Protein AF-A0A2V9QHD1-F1 (afdb_monomer_lite)

Secondary structure (DSSP, 8-state):
--EEEEEETTEEEEEEPPPSS-GGG-PPPPP---HHHHHHHHHHHHHHHS-SSHHHHHHHHHHHHHHHHHHHHSPTT----------S--

pLDDT: mean 72.39, std 12.3, range [36.31, 88.81]

Structure (mmCIF, N/CA/C/O backbone):
data_AF-A0A2V9QHD1-F1
#
_entry.id   AF-A0A2V9QHD1-F1
#
loop_
_atom_site.group_PDB
_atom_site.id
_atom_site.type_symbol
_atom_site.label_atom_id
_atom_site.label_alt_id
_atom_site.label_comp_id
_atom_site.label_asym_id
_atom_site.label_entity_id
_atom_site.label_seq_id
_atom_site.pdbx_PDB_ins_code
_atom_site.Cartn_x
_atom_site.Cartn_y
_atom_site.Cartn_z
_atom_site.occupancy
_atom_site.B_iso_or_equiv
_atom_site.auth_seq_id
_atom_site.auth_comp_id
_atom_site.auth_asym_id
_atom_site.auth_atom_id
_atom_site.pdbx_PDB_model_num
ATOM 1 N N . MET A 1 1 ? 11.001 11.465 -27.777 1.00 60.16 1 MET A N 1
ATOM 2 C CA . MET A 1 1 ? 12.330 10.832 -27.622 1.00 60.16 1 MET A CA 1
ATOM 3 C C . MET A 1 1 ? 13.377 11.934 -27.616 1.00 60.16 1 MET A C 1
ATOM 5 O O . MET A 1 1 ? 13.284 12.815 -28.462 1.00 60.16 1 MET A O 1
ATOM 9 N N . TYR A 1 2 ? 14.299 11.943 -26.652 1.00 70.44 2 TYR A N 1
ATOM 10 C CA . TYR A 1 2 ? 15.357 12.957 -26.575 1.00 70.44 2 TYR A CA 1
ATOM 11 C C . TYR A 1 2 ? 16.355 12.769 -27.731 1.00 70.44 2 TYR A C 1
ATOM 13 O O . TYR A 1 2 ? 16.664 11.638 -28.105 1.00 70.44 2 TYR A O 1
ATOM 21 N N . GLN A 1 3 ? 16.830 13.865 -28.323 1.00 80.69 3 GLN A N 1
ATOM 22 C CA . GLN A 1 3 ? 17.752 13.847 -29.462 1.00 80.69 3 GLN A CA 1
ATOM 23 C C . GLN A 1 3 ? 18.916 14.797 -29.202 1.00 80.69 3 GLN A C 1
ATOM 25 O O . GLN A 1 3 ? 18.728 15.886 -28.658 1.00 80.69 3 GLN A O 1
ATOM 30 N N . LEU A 1 4 ? 20.112 14.380 -29.602 1.00 78.50 4 LEU A N 1
ATOM 31 C CA . LEU A 1 4 ? 21.333 15.167 -29.513 1.00 78.50 4 LEU A CA 1
ATOM 32 C C . LEU A 1 4 ? 21.632 15.706 -30.910 1.00 78.50 4 LEU A C 1
ATOM 34 O O . LEU A 1 4 ? 21.883 14.935 -31.834 1.00 78.50 4 LEU A O 1
ATOM 38 N N . CYS A 1 5 ? 21.544 17.022 -31.082 1.00 86.31 5 CYS A N 1
ATOM 39 C CA . CYS A 1 5 ? 21.766 17.661 -32.372 1.00 86.31 5 CYS A CA 1
ATOM 40 C C . CYS A 1 5 ? 23.085 18.428 -32.373 1.00 86.31 5 CYS A C 1
ATOM 42 O O . CYS A 1 5 ? 23.300 19.284 -31.519 1.00 86.31 5 CYS A O 1
ATOM 44 N N . ILE A 1 6 ? 23.929 18.160 -33.364 1.00 88.75 6 ILE A N 1
ATOM 45 C CA . ILE A 1 6 ? 25.204 18.841 -33.589 1.00 88.75 6 ILE A CA 1
ATOM 46 C C . ILE A 1 6 ? 25.266 19.368 -35.020 1.00 88.75 6 ILE A C 1
ATOM 48 O O . ILE A 1 6 ? 24.717 18.771 -35.947 1.00 88.75 6 ILE A O 1
ATOM 52 N N . THR A 1 7 ? 25.923 20.505 -35.212 1.00 88.81 7 THR A N 1
ATOM 53 C CA . THR A 1 7 ? 26.088 21.106 -36.538 1.00 88.81 7 THR A CA 1
ATOM 54 C C . THR A 1 7 ? 27.457 20.723 -37.085 1.00 88.81 7 THR A C 1
ATOM 56 O O . THR A 1 7 ? 28.472 21.094 -36.504 1.00 88.81 7 THR A O 1
ATOM 59 N N . ILE A 1 8 ? 27.491 19.994 -38.203 1.00 83.62 8 ILE A N 1
ATOM 60 C CA . ILE A 1 8 ? 28.726 19.590 -38.890 1.00 83.62 8 ILE A CA 1
ATOM 61 C C . ILE A 1 8 ? 28.664 20.174 -40.303 1.00 83.62 8 ILE A C 1
ATOM 63 O O . ILE A 1 8 ? 27.711 19.928 -41.039 1.00 83.62 8 ILE A O 1
ATOM 67 N N . GLY A 1 9 ? 29.641 21.007 -40.673 1.00 84.81 9 GLY A N 1
ATOM 68 C CA . GLY A 1 9 ? 29.688 21.622 -42.008 1.00 84.81 9 GLY A CA 1
ATOM 69 C C . GLY A 1 9 ? 28.465 22.487 -42.351 1.00 84.81 9 GLY A C 1
ATOM 70 O O . GLY A 1 9 ? 28.004 22.479 -43.487 1.00 84.81 9 GLY A O 1
ATOM 71 N N . GLY A 1 10 ? 27.888 23.184 -41.364 1.00 88.69 10 GLY A N 1
ATOM 72 C CA . GLY A 1 10 ? 26.718 24.054 -41.556 1.00 88.69 10 GLY A CA 1
ATOM 73 C C . GLY A 1 10 ? 25.372 23.327 -41.673 1.00 88.69 10 GLY A C 1
ATOM 74 O O . GLY A 1 10 ? 24.336 23.986 -41.735 1.00 88.69 10 GLY A O 1
ATOM 75 N N . LYS A 1 11 ? 25.352 21.987 -41.651 1.00 84.38 11 LYS A N 1
ATOM 76 C CA . LYS A 1 11 ? 24.121 21.186 -41.609 1.00 84.38 11 LYS A CA 1
ATOM 77 C C . LYS A 1 11 ? 23.900 20.611 -40.212 1.00 84.38 11 LYS A C 1
ATOM 79 O O . LYS A 1 11 ? 24.833 20.161 -39.549 1.00 84.38 11 LYS A O 1
ATOM 84 N N . LYS A 1 12 ? 22.648 20.651 -39.749 1.00 87.06 12 LYS A N 1
ATOM 85 C CA . LYS A 1 12 ? 22.243 20.129 -38.439 1.00 87.06 12 LYS A CA 1
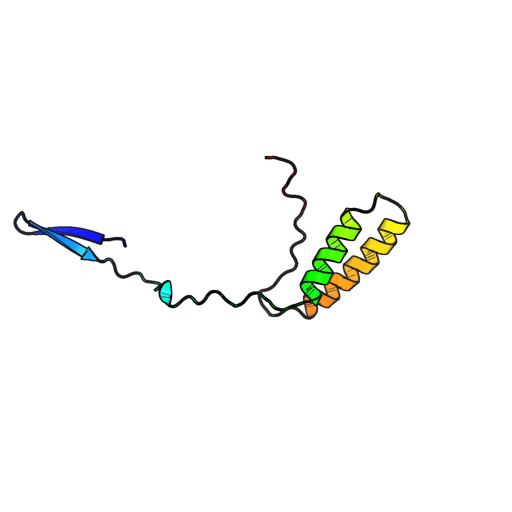ATOM 86 C C . LYS A 1 12 ? 22.011 18.622 -38.541 1.00 87.06 12 LYS A C 1
ATOM 88 O O . LYS A 1 12 ? 21.123 18.184 -39.268 1.00 87.06 12 LYS A O 1
ATOM 93 N N . HIS A 1 13 ? 22.784 17.851 -37.789 1.00 86.88 13 HIS A N 1
ATOM 94 C CA . HIS A 1 13 ? 22.645 16.406 -37.660 1.00 86.88 13 HIS A CA 1
ATOM 95 C C . HIS A 1 13 ? 22.098 16.082 -36.276 1.00 86.88 13 HIS A C 1
ATOM 97 O O . HIS A 1 13 ? 22.666 16.509 -35.275 1.00 86.88 13 HIS A O 1
ATOM 103 N N . CYS A 1 14 ? 20.991 15.348 -36.213 1.00 86.31 14 CYS A N 1
ATOM 104 C CA . CYS A 1 14 ? 20.374 14.932 -34.958 1.00 86.31 14 CYS A CA 1
ATOM 105 C C . CYS A 1 14 ? 20.482 13.418 -34.807 1.00 86.31 14 CYS A C 1
ATOM 107 O O . CYS A 1 14 ? 20.128 12.673 -35.719 1.00 86.31 14 CYS A O 1
ATOM 109 N N . PHE A 1 15 ? 20.948 12.981 -33.643 1.00 85.00 15 PHE A N 1
ATOM 110 C CA . PHE A 1 15 ? 21.080 11.580 -33.273 1.00 85.00 15 PHE A CA 1
ATOM 111 C C . PHE A 1 15 ? 20.084 11.264 -32.155 1.00 85.00 15 PHE A C 1
ATOM 113 O O . PHE A 1 15 ? 19.959 12.051 -31.210 1.00 85.00 15 PHE A O 1
ATOM 120 N N . PRO A 1 16 ? 19.352 10.142 -32.230 1.00 80.62 16 PRO A N 1
ATOM 121 C CA . PRO A 1 16 ? 18.530 9.703 -31.115 1.00 80.62 16 PRO A CA 1
ATOM 122 C C . PRO A 1 16 ? 19.440 9.338 -29.939 1.00 80.62 16 PRO A C 1
ATOM 124 O O . PRO A 1 16 ? 20.386 8.567 -30.095 1.00 80.62 16 PRO A O 1
ATOM 127 N N . LEU A 1 17 ? 19.166 9.901 -28.762 1.00 75.81 17 LEU A N 1
ATOM 128 C CA . LEU A 1 17 ? 19.852 9.483 -27.544 1.00 75.81 17 LEU A CA 1
ATOM 129 C C . LEU A 1 17 ? 19.364 8.076 -27.174 1.00 75.81 17 LEU A C 1
ATOM 131 O O . LEU A 1 17 ? 18.152 7.901 -27.005 1.00 75.81 17 LEU A O 1
ATOM 135 N N . PRO A 1 18 ? 20.261 7.082 -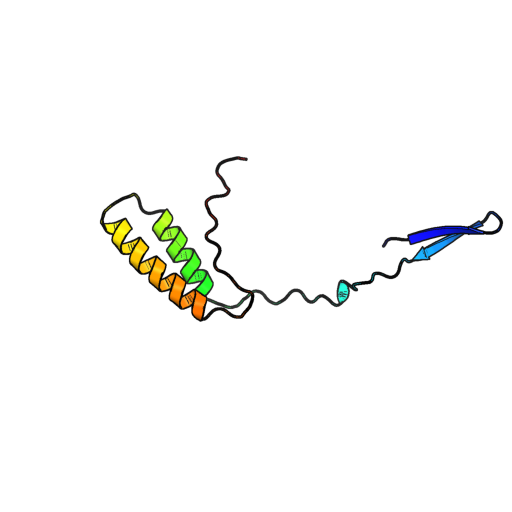27.034 1.00 66.94 18 PRO A N 1
ATOM 136 C CA . PRO A 1 18 ? 19.862 5.764 -26.567 1.00 66.94 18 PRO A CA 1
ATOM 137 C C . PRO A 1 18 ? 19.320 5.891 -25.140 1.00 66.94 18 PRO A C 1
ATOM 139 O O . PRO A 1 18 ? 19.988 6.418 -24.249 1.00 66.94 18 PRO A O 1
ATOM 142 N N . SER A 1 19 ? 18.085 5.443 -24.913 1.00 67.69 19 SER A N 1
ATOM 143 C CA . SER A 1 19 ? 17.542 5.354 -23.561 1.00 67.69 19 SER A CA 1
ATOM 144 C C . SER A 1 19 ? 18.200 4.180 -22.846 1.00 67.69 19 SER A C 1
ATOM 146 O O . SER A 1 19 ? 18.069 3.046 -23.292 1.00 67.69 19 SER A O 1
ATOM 148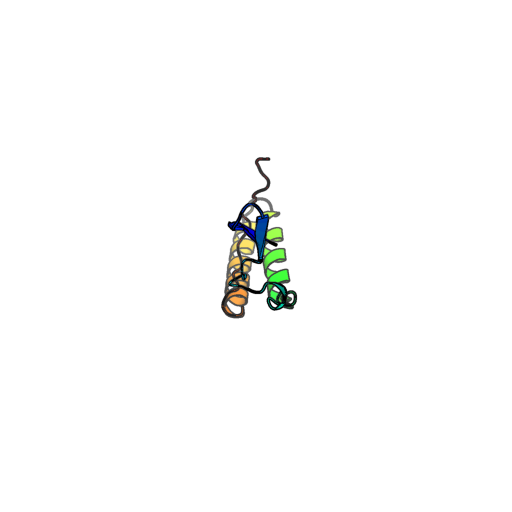 N N . LEU A 1 20 ? 18.868 4.442 -21.720 1.00 66.62 20 LEU A N 1
ATOM 149 C CA . LEU A 1 20 ? 19.494 3.401 -20.889 1.00 66.62 20 LEU A CA 1
ATOM 150 C C . LEU A 1 20 ? 18.490 2.372 -20.349 1.00 66.62 20 LEU A C 1
ATOM 152 O O . LEU A 1 20 ? 18.867 1.263 -19.993 1.00 66.62 20 LEU A O 1
ATOM 156 N N . VAL A 1 21 ? 17.215 2.751 -20.273 1.00 61.72 21 VAL A N 1
ATOM 157 C CA . VAL A 1 21 ? 16.130 1.887 -19.822 1.00 61.72 21 VAL A CA 1
ATOM 158 C C . VAL A 1 21 ? 15.038 1.927 -20.867 1.00 61.72 21 VAL A C 1
ATOM 160 O O . VAL A 1 21 ? 14.430 2.973 -21.115 1.00 61.72 21 VAL A O 1
ATOM 163 N N . ASP A 1 22 ? 14.796 0.778 -21.473 1.00 67.00 22 ASP A N 1
ATOM 164 C CA . ASP A 1 22 ? 13.817 0.656 -22.526 1.00 67.00 22 ASP A CA 1
ATOM 165 C C . ASP A 1 22 ? 12.431 0.370 -21.930 1.00 67.00 22 ASP A C 1
ATOM 167 O O . ASP A 1 22 ? 12.090 -0.751 -21.552 1.00 67.00 22 ASP A O 1
ATOM 171 N N . ARG A 1 23 ? 11.637 1.436 -21.765 1.00 62.66 23 ARG A N 1
ATOM 172 C CA . ARG A 1 23 ? 10.362 1.406 -21.024 1.00 62.66 23 ARG A CA 1
ATOM 173 C C . ARG A 1 23 ? 9.310 0.472 -21.628 1.00 62.66 23 ARG A C 1
ATOM 175 O O . ARG A 1 23 ? 8.401 0.074 -20.910 1.00 62.66 23 ARG A O 1
ATOM 182 N N . GLN A 1 24 ? 9.427 0.117 -22.906 1.00 67.44 24 GLN A N 1
ATOM 183 C CA . GLN A 1 24 ? 8.548 -0.859 -23.575 1.00 67.44 24 GLN A CA 1
ATOM 184 C C . GLN A 1 24 ? 8.710 -2.287 -23.030 1.00 67.44 24 GLN A C 1
ATOM 186 O O . GLN A 1 24 ? 7.773 -3.072 -23.129 1.00 67.44 24 GLN A O 1
ATOM 191 N N . TYR A 1 25 ? 9.844 -2.602 -22.396 1.00 65.38 25 TYR A N 1
ATOM 192 C CA . TYR A 1 25 ? 10.081 -3.892 -21.738 1.00 65.38 25 TYR A CA 1
ATOM 193 C C . TYR A 1 25 ? 9.780 -3.869 -20.234 1.00 65.38 25 TYR A C 1
ATOM 195 O O . TYR A 1 25 ? 9.893 -4.890 -19.557 1.00 65.38 25 TYR A O 1
ATOM 203 N N . ILE A 1 26 ? 9.375 -2.717 -19.689 1.00 64.25 26 ILE A N 1
ATOM 204 C CA . ILE A 1 26 ? 8.888 -2.633 -18.313 1.00 64.25 26 ILE A CA 1
ATOM 205 C C . ILE A 1 26 ? 7.424 -3.064 -18.328 1.00 64.25 26 ILE A C 1
ATOM 207 O O . ILE A 1 26 ? 6.509 -2.251 -18.476 1.00 64.25 26 ILE A O 1
ATOM 211 N N . HIS A 1 27 ? 7.197 -4.364 -18.181 1.00 66.75 27 HIS A N 1
ATOM 212 C CA . HIS A 1 27 ? 5.861 -4.871 -17.917 1.00 66.75 27 HIS A CA 1
ATOM 213 C C . HIS A 1 27 ? 5.397 -4.329 -16.566 1.00 66.75 27 HIS A C 1
ATOM 215 O O . HIS A 1 27 ? 6.026 -4.578 -15.536 1.00 66.75 27 HIS A O 1
ATOM 221 N N . LYS A 1 28 ? 4.293 -3.571 -16.565 1.00 62.56 28 LYS A N 1
ATOM 222 C CA . LYS A 1 28 ? 3.596 -3.275 -15.314 1.00 62.56 28 LYS A CA 1
ATOM 223 C C . LYS A 1 28 ? 3.215 -4.619 -14.689 1.00 62.56 28 LYS A C 1
ATOM 225 O O . LYS A 1 28 ? 2.598 -5.425 -15.392 1.00 62.56 28 LYS A O 1
ATOM 230 N N . PRO A 1 29 ? 3.588 -4.882 -13.426 1.00 61.62 29 PRO A N 1
ATOM 231 C CA . PRO A 1 29 ? 3.156 -6.101 -12.771 1.00 61.62 29 PRO A CA 1
ATOM 232 C C . PRO A 1 29 ? 1.620 -6.147 -12.775 1.00 61.62 29 PRO A C 1
ATOM 234 O O . PRO A 1 29 ? 0.978 -5.091 -12.690 1.00 61.62 29 PRO A O 1
ATOM 237 N N . PRO A 1 30 ? 1.020 -7.340 -12.926 1.00 70.25 30 PRO A N 1
ATOM 238 C CA . PRO A 1 30 ? -0.421 -7.488 -12.804 1.00 70.25 30 PRO A CA 1
ATOM 239 C C . PRO A 1 30 ? -0.880 -6.960 -11.437 1.00 70.25 30 PRO A C 1
ATOM 241 O O . PRO A 1 30 ? -0.100 -7.004 -10.478 1.00 70.25 30 PRO A O 1
ATOM 244 N N . PRO A 1 31 ? -2.121 -6.449 -11.332 1.00 64.88 31 PRO A N 1
ATOM 245 C CA . PRO A 1 31 ? -2.649 -6.002 -10.053 1.00 64.88 31 PRO A CA 1
ATOM 246 C C . PRO A 1 31 ? -2.516 -7.139 -9.028 1.00 64.88 31 PRO A C 1
ATOM 248 O O . PRO A 1 31 ? -2.809 -8.293 -9.364 1.00 64.88 31 PRO A O 1
ATOM 251 N N . PRO A 1 32 ? -2.023 -6.849 -7.812 1.00 61.44 32 PRO A N 1
ATOM 252 C CA . PRO A 1 32 ? -1.821 -7.870 -6.797 1.00 61.44 32 PRO A CA 1
ATOM 253 C C . PRO A 1 32 ? -3.172 -8.500 -6.449 1.00 61.44 32 PRO A C 1
ATOM 255 O O . PRO A 1 32 ? -4.036 -7.858 -5.867 1.00 61.44 32 PRO A O 1
ATOM 258 N N . ASN A 1 33 ? -3.365 -9.766 -6.819 1.00 66.00 33 ASN A N 1
ATOM 259 C CA . ASN A 1 33 ? -4.563 -10.525 -6.472 1.00 66.00 33 ASN A CA 1
ATOM 260 C C . ASN A 1 33 ? -4.400 -11.093 -5.055 1.00 66.00 33 ASN A C 1
ATOM 262 O O . ASN A 1 33 ? -4.150 -12.286 -4.878 1.00 66.00 33 ASN A O 1
ATOM 266 N N . PHE A 1 34 ? -4.443 -10.216 -4.049 1.00 71.25 34 PHE A N 1
ATOM 267 C CA . PHE A 1 34 ? -4.271 -10.589 -2.645 1.00 71.25 34 PHE A CA 1
ATOM 268 C C . PHE A 1 34 ? -5.503 -10.163 -1.830 1.00 71.25 34 PHE A C 1
ATOM 270 O O . PHE A 1 34 ? -5.473 -9.134 -1.160 1.00 71.25 34 PHE A O 1
ATOM 277 N N . PRO A 1 35 ? -6.592 -10.959 -1.837 1.00 75.69 35 PRO A N 1
ATOM 278 C CA . PRO A 1 35 ? -7.863 -10.597 -1.195 1.00 75.69 35 PRO A CA 1
ATOM 279 C C . PRO A 1 35 ? -7.737 -10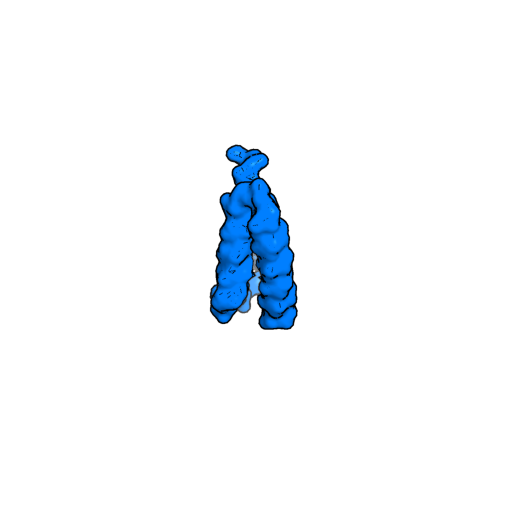.281 0.301 1.00 75.69 35 PRO A C 1
ATOM 281 O O . PRO A 1 35 ? -8.523 -9.526 0.862 1.00 75.69 35 PRO A O 1
ATOM 284 N N . GLN A 1 36 ? -6.734 -10.864 0.963 1.00 73.56 36 GLN A N 1
ATOM 285 C CA . GLN A 1 36 ? -6.456 -10.616 2.376 1.00 73.56 36 GLN A CA 1
ATOM 286 C C . GLN A 1 36 ? -5.929 -9.197 2.632 1.00 73.56 36 GLN A C 1
ATOM 288 O O . GLN A 1 36 ? -6.162 -8.658 3.710 1.00 73.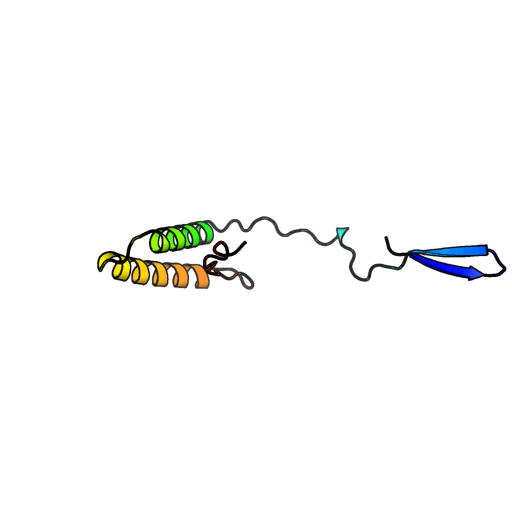56 36 GLN A O 1
ATOM 293 N N . LEU A 1 37 ? -5.250 -8.587 1.653 1.00 72.06 37 LEU A N 1
ATOM 294 C CA . LEU A 1 37 ? -4.771 -7.207 1.722 1.00 72.06 37 LEU A CA 1
ATOM 295 C C . LEU A 1 37 ? -5.954 -6.243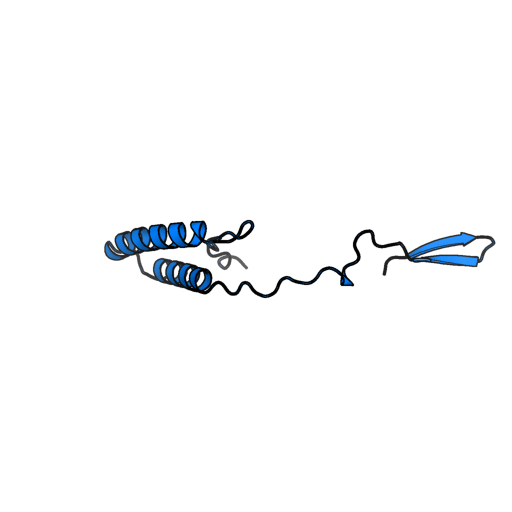 1.619 1.00 72.06 37 LEU A C 1
ATOM 297 O O . LEU A 1 37 ? -6.095 -5.380 2.479 1.00 72.06 37 LEU A O 1
ATOM 301 N N . ASP A 1 38 ? -6.840 -6.448 0.642 1.00 74.12 38 ASP A N 1
ATOM 302 C CA . ASP A 1 38 ? -8.060 -5.643 0.484 1.00 74.12 38 ASP A CA 1
ATOM 303 C C . ASP A 1 38 ? -8.956 -5.725 1.727 1.00 74.12 38 ASP A C 1
ATOM 305 O O . ASP A 1 38 ? -9.504 -4.720 2.190 1.00 74.12 38 ASP A O 1
ATOM 309 N N . LEU A 1 39 ? -9.057 -6.917 2.326 1.00 79.19 39 LEU A N 1
ATOM 310 C CA . LEU A 1 39 ? -9.786 -7.109 3.577 1.00 79.19 39 LEU A CA 1
ATOM 311 C C . LEU A 1 39 ? -9.109 -6.382 4.750 1.00 79.19 39 LEU A C 1
ATOM 313 O O . LEU A 1 39 ? -9.795 -5.766 5.560 1.00 79.19 39 LEU A O 1
ATOM 317 N N . ALA A 1 40 ? -7.776 -6.421 4.842 1.00 75.38 40 ALA A N 1
ATOM 318 C CA . ALA A 1 40 ? -7.024 -5.725 5.889 1.00 75.38 40 ALA A CA 1
ATOM 319 C C . ALA A 1 40 ? -7.175 -4.205 5.806 1.00 75.38 40 ALA A C 1
ATOM 321 O O . ALA A 1 40 ? -7.365 -3.562 6.838 1.00 75.38 40 ALA A O 1
ATOM 322 N N . ILE A 1 41 ? -7.150 -3.651 4.593 1.00 76.12 41 ILE A N 1
ATOM 323 C CA . ILE A 1 41 ? -7.395 -2.227 4.341 1.00 76.12 41 ILE A CA 1
ATOM 324 C C . ILE A 1 41 ? -8.823 -1.863 4.762 1.00 76.12 41 ILE A C 1
ATOM 326 O O . ILE A 1 41 ? -9.015 -0.952 5.562 1.00 76.12 41 ILE A O 1
ATOM 330 N N . SER A 1 42 ? -9.814 -2.647 4.332 1.00 80.12 42 SER A N 1
ATOM 331 C CA . SER A 1 42 ? -11.224 -2.407 4.671 1.00 80.12 42 SER A CA 1
ATOM 332 C C . SER A 1 42 ? -11.488 -2.454 6.184 1.00 80.12 42 SER A C 1
ATOM 334 O O . SER A 1 42 ? -12.272 -1.666 6.709 1.00 80.12 42 SER A O 1
ATOM 336 N N . VAL A 1 43 ? -10.829 -3.366 6.909 1.00 81.00 43 VAL A N 1
ATOM 337 C CA . VAL A 1 43 ? -10.922 -3.454 8.377 1.00 81.00 43 VAL A CA 1
ATOM 338 C C . VAL A 1 43 ? -10.281 -2.236 9.045 1.00 81.00 43 VAL A C 1
ATOM 340 O O . VAL A 1 43 ? -10.825 -1.727 10.024 1.00 81.00 43 VAL A O 1
ATOM 343 N N . LEU A 1 44 ? -9.151 -1.751 8.525 1.00 77.25 44 LEU A N 1
ATOM 344 C CA . LEU A 1 44 ? -8.494 -0.549 9.039 1.00 77.25 44 LEU A CA 1
ATOM 345 C C . LEU A 1 44 ? -9.383 0.690 8.856 1.00 77.25 44 LEU A C 1
ATOM 347 O O . LEU A 1 44 ? -9.570 1.452 9.805 1.00 77.25 44 LEU A O 1
ATOM 351 N N . ASP A 1 45 ? -9.991 0.845 7.681 1.00 79.56 45 ASP A N 1
ATOM 352 C CA . ASP A 1 45 ? -10.930 1.935 7.394 1.00 79.56 45 ASP A CA 1
ATOM 353 C C . ASP A 1 45 ? -12.168 1.875 8.293 1.00 79.56 45 ASP A C 1
ATOM 355 O O . ASP A 1 45 ? -12.602 2.899 8.825 1.00 79.56 45 ASP A O 1
ATOM 359 N N . LEU A 1 46 ? -12.699 0.672 8.533 1.00 79.81 46 LEU A N 1
ATOM 360 C CA . LEU A 1 46 ? -13.836 0.476 9.428 1.00 79.81 46 LEU A CA 1
ATOM 361 C C . LEU A 1 46 ? -13.501 0.894 10.864 1.00 79.81 46 LEU A C 1
ATOM 363 O O . LEU A 1 46 ? -14.289 1.595 11.490 1.00 79.81 46 LEU A O 1
ATOM 367 N N . VAL A 1 47 ? -12.333 0.505 11.384 1.00 80.81 47 VAL A N 1
ATOM 368 C CA . VAL A 1 47 ? -11.898 0.900 12.734 1.00 80.81 47 VAL A CA 1
ATOM 369 C C . VAL A 1 47 ? -11.703 2.412 12.838 1.00 80.81 47 VAL A C 1
ATOM 371 O O . VAL A 1 47 ? -12.101 2.997 13.842 1.00 80.81 47 VAL A O 1
ATOM 374 N N . ASN A 1 48 ? -11.157 3.053 11.802 1.00 77.50 48 ASN A N 1
ATOM 375 C CA . ASN A 1 48 ? -10.985 4.508 11.763 1.00 77.50 48 ASN A CA 1
ATOM 376 C C . ASN A 1 48 ? -12.321 5.271 11.694 1.00 77.50 48 ASN A C 1
ATOM 378 O O . ASN A 1 48 ? -12.392 6.419 12.132 1.00 77.50 48 ASN A O 1
ATOM 382 N N . ALA A 1 49 ? -13.374 4.654 11.151 1.00 80.50 49 ALA A N 1
ATOM 383 C CA . ALA A 1 49 ? -14.709 5.242 11.067 1.00 80.50 49 ALA A CA 1
ATOM 384 C C . ALA A 1 49 ? -15.526 5.111 12.368 1.00 80.50 49 ALA A C 1
ATOM 386 O O . ALA A 1 49 ? -16.532 5.808 12.530 1.00 80.50 49 ALA A O 1
ATOM 387 N N . VAL A 1 50 ? -15.129 4.230 13.295 1.00 77.50 50 VAL A N 1
ATOM 388 C CA . VAL A 1 50 ? -15.843 4.024 14.564 1.00 77.50 50 VAL A CA 1
ATOM 389 C C . VAL A 1 50 ? -15.470 5.131 15.565 1.00 77.50 50 VAL A C 1
ATOM 391 O O . VAL A 1 50 ? -14.286 5.350 15.820 1.00 77.50 50 VAL A O 1
ATOM 394 N N . PRO A 1 51 ? -16.453 5.821 16.177 1.00 77.25 51 PRO A N 1
ATOM 395 C CA . PRO A 1 51 ? -16.188 6.845 17.185 1.00 77.25 51 PRO A CA 1
ATOM 396 C C . PRO A 1 51 ? -15.513 6.263 18.435 1.00 77.25 51 PRO A C 1
ATOM 398 O O . PRO A 1 51 ? -15.731 5.103 18.801 1.00 77.25 51 PRO A O 1
ATOM 401 N N . GLU A 1 52 ? -14.709 7.088 19.114 1.00 74.19 52 GLU A N 1
ATOM 402 C CA . GLU A 1 52 ? -13.966 6.668 20.304 1.00 74.19 52 GLU A CA 1
ATOM 403 C C . GLU A 1 52 ? -14.907 6.131 21.390 1.00 74.19 52 GLU A C 1
ATOM 405 O O . GLU A 1 52 ? -15.755 6.837 21.934 1.00 74.19 52 GLU A O 1
ATOM 410 N N . SER A 1 53 ? -14.758 4.842 21.682 1.00 79.56 53 SER A N 1
ATOM 411 C CA . SER A 1 53 ? -15.530 4.094 22.670 1.00 79.56 53 SER A CA 1
ATOM 412 C C . SER A 1 53 ? -14.654 2.976 23.234 1.00 79.56 53 SER A C 1
ATOM 414 O O . SER A 1 53 ? -13.618 2.634 22.665 1.00 79.56 53 SER A O 1
ATOM 416 N N . ASP A 1 54 ? -15.038 2.354 24.346 1.00 77.25 54 ASP A N 1
ATOM 417 C CA . ASP A 1 54 ? -14.271 1.201 24.843 1.00 77.25 54 ASP A CA 1
ATOM 418 C C . ASP A 1 54 ? -14.310 0.016 23.860 1.00 77.25 54 ASP A C 1
ATOM 420 O O . ASP A 1 54 ? -13.335 -0.721 23.728 1.00 77.25 54 ASP A O 1
ATOM 424 N N . LEU A 1 55 ? -15.371 -0.070 23.053 1.00 74.19 55 LEU A N 1
ATOM 425 C CA . LEU A 1 55 ? -15.494 -1.020 21.950 1.00 74.19 55 LEU A CA 1
ATOM 426 C C . LEU A 1 55 ? -14.504 -0.722 20.804 1.00 74.19 55 LEU A C 1
ATOM 428 O O . LEU A 1 55 ? -13.982 -1.648 20.186 1.00 74.19 55 LEU A O 1
ATOM 432 N N . SER A 1 56 ? -14.172 0.550 20.545 1.00 73.38 56 SER A N 1
ATOM 433 C CA . SER A 1 56 ? -13.172 0.910 19.526 1.00 73.38 56 SER A CA 1
ATOM 434 C C . SER A 1 56 ? -11.745 0.520 19.936 1.00 73.38 56 SER A C 1
ATOM 436 O O . SER A 1 56 ? -10.920 0.178 19.084 1.00 73.38 56 SER A O 1
ATOM 438 N N . LYS A 1 57 ? -11.447 0.475 21.241 1.00 77.00 57 LYS A N 1
ATOM 439 C CA . LYS A 1 57 ? -10.162 -0.032 21.756 1.00 77.00 57 LYS A CA 1
ATOM 440 C C . LYS A 1 57 ? -10.016 -1.537 21.536 1.00 77.00 57 LYS A C 1
ATOM 442 O O . LYS A 1 57 ? -8.954 -1.986 21.115 1.00 77.00 57 LYS A O 1
ATOM 447 N N . GLU A 1 58 ? -11.071 -2.312 21.764 1.00 79.69 58 GLU A N 1
ATOM 448 C CA . GLU A 1 58 ? -11.045 -3.754 21.487 1.00 79.69 58 GLU A CA 1
ATOM 449 C C . GLU A 1 58 ? -10.951 -4.029 19.982 1.00 79.69 58 GLU A C 1
ATOM 451 O O . GLU A 1 58 ? -10.113 -4.822 19.544 1.00 79.69 58 GLU A O 1
ATOM 456 N N . LEU A 1 59 ? -11.732 -3.309 19.170 1.00 79.00 59 LEU A N 1
ATOM 457 C CA . LEU A 1 59 ? -11.691 -3.430 17.711 1.00 79.00 59 LEU A CA 1
ATOM 458 C C . LEU A 1 59 ? -10.322 -3.059 17.132 1.00 79.00 59 LEU A C 1
ATOM 460 O O . LEU A 1 59 ? -9.813 -3.776 16.271 1.00 79.00 59 LEU A O 1
ATOM 464 N N . SER A 1 60 ? -9.682 -1.997 17.628 1.00 78.94 60 SER A N 1
ATOM 465 C CA . SER A 1 60 ? -8.336 -1.615 17.180 1.00 78.94 60 SER A CA 1
ATOM 466 C C . SER A 1 60 ? -7.277 -2.659 17.543 1.00 78.94 60 SER A C 1
ATOM 468 O O . SER A 1 60 ? -6.404 -2.948 16.721 1.00 78.94 60 SER A O 1
ATOM 470 N N . GLN A 1 61 ? -7.364 -3.298 18.714 1.00 81.44 61 GLN A N 1
ATOM 471 C CA . GLN A 1 61 ? -6.450 -4.382 19.090 1.00 81.44 61 GLN A CA 1
ATOM 472 C C . GLN A 1 61 ? -6.614 -5.617 18.196 1.00 81.44 61 GLN A C 1
ATOM 474 O O . GLN A 1 61 ? -5.615 -6.204 17.762 1.00 81.44 61 GLN A O 1
ATOM 479 N N . VAL A 1 62 ? -7.856 -6.002 17.892 1.00 83.44 62 VAL A N 1
ATOM 480 C CA . VAL A 1 62 ? -8.153 -7.137 17.004 1.00 83.44 62 VAL A CA 1
ATOM 481 C C . VAL A 1 62 ? -7.708 -6.835 15.572 1.00 83.44 62 VAL A C 1
ATOM 483 O O . VAL A 1 62 ? -7.005 -7.649 14.969 1.00 83.44 62 VAL A O 1
ATOM 486 N N . ALA A 1 63 ? -8.025 -5.646 15.056 1.00 80.88 63 ALA A N 1
ATOM 487 C CA . ALA A 1 63 ? -7.600 -5.201 13.731 1.00 80.88 63 ALA A CA 1
ATOM 488 C C . ALA A 1 63 ? -6.074 -5.148 13.606 1.00 80.88 63 ALA A C 1
ATOM 490 O O . ALA A 1 63 ? -5.521 -5.642 12.627 1.00 80.88 63 ALA A O 1
ATOM 491 N N . THR A 1 64 ? -5.373 -4.651 14.630 1.00 80.88 64 THR A N 1
ATOM 492 C CA . THR A 1 64 ? -3.902 -4.621 14.650 1.00 80.88 64 THR A CA 1
ATOM 493 C C . THR A 1 64 ? -3.314 -6.028 14.532 1.00 80.88 64 THR A C 1
ATOM 495 O O . THR A 1 64 ? -2.384 -6.246 13.755 1.00 80.88 64 THR A O 1
ATOM 498 N N . ARG A 1 65 ? -3.868 -7.012 15.255 1.00 83.69 65 ARG A N 1
ATOM 499 C CA . ARG A 1 65 ? -3.414 -8.411 15.154 1.00 83.69 65 ARG A CA 1
ATOM 500 C C . ARG A 1 65 ? -3.703 -9.017 13.785 1.00 83.69 65 ARG A C 1
ATOM 502 O O . ARG A 1 65 ? -2.853 -9.734 13.260 1.00 83.69 65 ARG A O 1
ATOM 509 N N . PHE A 1 66 ? -4.864 -8.721 13.210 1.00 81.81 66 PHE A N 1
ATOM 510 C CA . PHE A 1 66 ? -5.230 -9.185 11.875 1.00 81.81 66 PHE A CA 1
ATOM 511 C C . PHE A 1 66 ? -4.281 -8.626 10.804 1.00 81.81 66 PHE A C 1
ATOM 513 O O . PHE A 1 66 ? -3.695 -9.387 10.037 1.00 81.81 66 PHE A O 1
ATOM 520 N N . ILE A 1 67 ? -4.029 -7.316 10.820 1.00 80.50 67 ILE A N 1
ATOM 521 C CA . ILE A 1 67 ? -3.107 -6.648 9.891 1.00 80.50 67 ILE A CA 1
ATOM 522 C C . ILE A 1 67 ? -1.695 -7.227 10.015 1.00 80.50 67 ILE A C 1
ATOM 524 O O . ILE A 1 67 ? -1.072 -7.541 9.005 1.00 80.50 67 ILE A O 1
ATOM 528 N N . GLN A 1 68 ? -1.208 -7.464 11.238 1.00 81.94 68 GLN A N 1
ATOM 529 C CA . GLN A 1 68 ? 0.095 -8.100 11.461 1.00 81.94 68 GLN A CA 1
ATOM 530 C C . GLN A 1 68 ? 0.182 -9.523 10.889 1.00 81.94 68 GLN A C 1
ATOM 532 O O . GLN A 1 68 ? 1.257 -9.946 10.463 1.00 81.94 68 GLN A O 1
ATOM 537 N N . GLN A 1 69 ? -0.915 -10.286 10.892 1.00 82.38 69 GLN A N 1
ATOM 538 C CA . GLN A 1 69 ? -0.953 -11.618 10.282 1.00 82.38 69 GLN A CA 1
ATOM 539 C C . GLN A 1 69 ? -0.915 -11.533 8.756 1.00 82.38 69 GLN A C 1
ATOM 541 O O . GLN A 1 69 ? -0.125 -12.239 8.130 1.00 82.38 69 GLN A O 1
ATOM 546 N N . VAL A 1 70 ? -1.705 -10.633 8.170 1.00 80.31 70 VAL A N 1
ATOM 547 C CA . VAL A 1 70 ? -1.727 -10.402 6.720 1.00 80.31 70 VAL A CA 1
ATOM 548 C C . VAL A 1 70 ? -0.364 -9.906 6.238 1.00 80.31 70 VAL A C 1
ATOM 550 O O . VAL A 1 70 ? 0.163 -10.418 5.256 1.00 80.31 70 VAL A O 1
ATOM 553 N N . GLN A 1 71 ? 0.276 -9.003 6.981 1.00 77.44 71 GLN A N 1
ATOM 554 C CA . GLN A 1 71 ? 1.588 -8.451 6.642 1.00 77.44 71 GLN A CA 1
ATOM 555 C C . GLN A 1 71 ? 2.716 -9.493 6.660 1.00 77.44 71 GLN A C 1
ATOM 557 O O . GLN A 1 71 ? 3.690 -9.352 5.930 1.00 77.44 71 GLN A O 1
ATOM 562 N N . LYS A 1 72 ? 2.575 -10.576 7.436 1.00 79.69 72 LYS A N 1
ATOM 563 C CA . LYS A 1 72 ? 3.497 -11.726 7.391 1.00 79.69 72 LYS A CA 1
ATOM 564 C C . LYS A 1 72 ? 3.272 -12.632 6.182 1.00 79.69 72 LYS A C 1
ATOM 566 O O . LYS A 1 72 ? 4.195 -13.336 5.785 1.00 79.69 72 LYS A O 1
ATOM 571 N N . ALA A 1 73 ? 2.057 -12.649 5.639 1.00 79.50 73 ALA A N 1
ATOM 572 C CA . ALA A 1 73 ? 1.696 -13.433 4.462 1.00 79.50 73 ALA A CA 1
ATOM 573 C C . ALA A 1 73 ? 1.955 -12.680 3.144 1.00 79.50 73 ALA A C 1
ATOM 575 O O . ALA A 1 73 ? 1.847 -13.271 2.069 1.00 79.50 73 ALA A O 1
ATOM 576 N N . LEU A 1 74 ? 2.289 -11.388 3.222 1.00 74.75 74 LEU A N 1
ATOM 577 C CA . LEU A 1 74 ? 2.559 -10.551 2.064 1.00 74.75 74 LEU A CA 1
ATOM 578 C C . LEU A 1 74 ? 3.882 -10.929 1.369 1.00 74.75 74 LEU A C 1
ATOM 580 O O . LEU A 1 74 ? 4.881 -11.218 2.034 1.00 74.75 74 LEU A O 1
ATOM 584 N N . PRO A 1 75 ? 3.919 -10.909 0.024 1.00 70.88 75 PRO A N 1
ATOM 585 C CA . PRO A 1 75 ? 5.146 -11.123 -0.731 1.00 70.88 75 PRO A CA 1
ATOM 586 C C . PRO A 1 75 ? 6.168 -10.004 -0.480 1.00 70.88 75 PRO A C 1
ATOM 588 O O . PRO A 1 75 ? 5.818 -8.853 -0.200 1.00 70.88 75 PRO A O 1
ATOM 591 N N . GLN A 1 76 ? 7.454 -10.344 -0.614 1.00 70.62 76 GLN A N 1
ATOM 592 C CA . GLN A 1 76 ? 8.558 -9.401 -0.423 1.00 70.62 76 GLN A CA 1
ATOM 593 C C . GLN A 1 76 ? 8.384 -8.162 -1.317 1.00 70.62 76 GLN A C 1
ATOM 595 O O . GLN A 1 76 ? 8.176 -8.286 -2.523 1.00 70.62 76 GLN A O 1
ATOM 600 N N . GLY A 1 77 ? 8.476 -6.973 -0.715 1.00 68.06 77 GLY A N 1
ATOM 601 C CA . GLY A 1 77 ? 8.296 -5.690 -1.404 1.00 68.06 77 GLY A CA 1
ATOM 602 C C . GLY A 1 77 ? 6.873 -5.119 -1.368 1.00 68.06 77 GLY A C 1
ATOM 603 O O . GLY A 1 77 ? 6.630 -4.107 -2.019 1.00 68.06 77 GLY A O 1
ATOM 604 N N . THR A 1 78 ? 5.945 -5.728 -0.621 1.00 66.94 78 THR A N 1
ATOM 605 C CA . THR A 1 78 ? 4.609 -5.161 -0.365 1.00 66.94 78 THR A CA 1
ATOM 606 C C . THR A 1 78 ? 4.430 -4.809 1.111 1.00 66.94 78 THR A C 1
ATOM 608 O O . THR A 1 78 ? 4.780 -5.591 1.992 1.00 66.94 78 THR A O 1
ATOM 611 N N . GLU A 1 79 ? 3.894 -3.618 1.385 1.00 67.75 79 GLU A N 1
ATOM 612 C CA . GLU A 1 79 ? 3.661 -3.112 2.739 1.00 67.75 79 GLU A CA 1
ATOM 613 C C . GLU A 1 79 ? 2.244 -2.547 2.858 1.00 67.75 79 GLU A C 1
ATOM 615 O O . GLU A 1 79 ? 1.736 -1.906 1.938 1.00 67.75 79 GLU A O 1
ATOM 620 N N . ILE A 1 80 ? 1.612 -2.773 4.011 1.00 66.25 80 ILE A N 1
ATOM 621 C CA . ILE A 1 80 ? 0.325 -2.164 4.352 1.00 66.25 80 ILE A CA 1
ATOM 622 C C . ILE A 1 80 ? 0.632 -0.794 4.950 1.00 66.25 80 ILE A C 1
ATOM 624 O O . ILE A 1 80 ? 0.969 -0.684 6.130 1.00 66.25 80 ILE A O 1
ATOM 628 N N . VAL A 1 81 ? 0.564 0.252 4.131 1.00 67.12 81 VAL A N 1
ATOM 629 C CA . VAL A 1 81 ? 0.691 1.628 4.613 1.00 67.12 81 VAL A CA 1
ATOM 630 C C . VAL A 1 81 ? -0.696 2.085 5.039 1.00 67.12 81 VAL A C 1
ATOM 632 O O . VAL A 1 81 ? -1.587 2.212 4.206 1.00 67.12 81 VAL A O 1
ATOM 635 N N . ALA A 1 82 ? -0.888 2.330 6.336 1.00 57.66 82 ALA A N 1
ATOM 636 C CA . ALA A 1 82 ? -2.057 3.065 6.794 1.00 57.66 82 ALA A CA 1
ATOM 637 C C . ALA A 1 82 ? -1.974 4.460 6.171 1.00 57.66 82 ALA A C 1
ATOM 639 O O . ALA A 1 82 ? -1.126 5.268 6.568 1.00 57.66 82 ALA A O 1
ATOM 640 N N . GLU A 1 83 ? -2.799 4.726 5.161 1.00 51.00 83 GLU A N 1
ATOM 641 C CA . GLU A 1 83 ? -2.933 6.061 4.602 1.00 51.00 83 GLU A CA 1
ATOM 642 C C . GLU A 1 83 ? -3.510 6.933 5.716 1.00 51.00 83 GLU A C 1
ATOM 644 O O . GLU A 1 83 ? -4.710 6.955 5.979 1.00 51.00 83 GLU A O 1
ATOM 649 N N . LYS A 1 84 ? -2.625 7.593 6.470 1.00 44.59 84 LYS A N 1
ATOM 650 C CA . LYS A 1 84 ? -3.008 8.605 7.447 1.00 44.59 84 LYS A CA 1
ATOM 651 C C . LYS A 1 84 ? -3.662 9.734 6.673 1.00 44.59 84 LYS A C 1
ATOM 653 O O . LYS A 1 84 ? -2.949 10.650 6.282 1.00 44.59 84 LYS A O 1
ATOM 658 N N . ALA A 1 85 ? -4.972 9.639 6.451 1.00 41.84 85 ALA A N 1
ATOM 659 C CA . ALA A 1 85 ? -5.886 10.723 6.119 1.00 41.84 85 ALA A CA 1
ATOM 660 C C . ALA A 1 85 ? -5.194 11.922 5.442 1.00 41.84 85 ALA A C 1
ATOM 662 O O . ALA A 1 85 ? -5.240 13.045 5.946 1.00 41.84 85 ALA A O 1
ATOM 663 N N . ALA A 1 86 ? -4.547 11.697 4.294 1.00 38.78 86 ALA A N 1
ATOM 664 C CA . ALA A 1 86 ? -3.884 12.746 3.520 1.00 38.78 86 ALA A CA 1
ATOM 665 C C . ALA A 1 86 ? -4.910 13.562 2.708 1.00 38.78 86 ALA A C 1
ATOM 667 O O . ALA A 1 86 ? -4.601 14.127 1.667 1.00 38.78 86 ALA A O 1
ATOM 668 N N . ALA A 1 87 ? -6.143 13.640 3.214 1.00 41.03 87 ALA A N 1
ATOM 669 C CA . ALA A 1 87 ? -7.251 14.416 2.681 1.00 41.03 87 ALA A CA 1
ATOM 670 C C . ALA A 1 87 ? -7.834 15.342 3.764 1.00 41.03 87 ALA A C 1
ATOM 672 O O . ALA A 1 87 ? -9.042 15.527 3.879 1.00 41.03 87 ALA A O 1
ATOM 673 N N . LYS A 1 88 ? -6.961 15.941 4.582 1.00 38.62 88 LYS A N 1
ATOM 674 C CA . LYS A 1 88 ? -7.292 17.136 5.366 1.00 38.62 88 LYS A CA 1
ATOM 675 C C . LYS A 1 88 ? -6.212 18.203 5.192 1.00 38.62 88 LYS A C 1
ATOM 677 O O . LYS A 1 88 ? -5.561 18.565 6.161 1.00 38.62 88 LYS A O 1
ATOM 682 N N . ALA A 1 89 ? -6.002 18.640 3.949 1.00 37.06 89 ALA A N 1
ATOM 683 C CA . ALA A 1 89 ? -5.511 19.972 3.560 1.00 37.06 89 ALA A CA 1
ATOM 684 C C . ALA A 1 89 ? -5.156 19.986 2.059 1.00 37.06 89 ALA A C 1
ATOM 686 O O . ALA A 1 89 ? -3.987 19.882 1.694 1.00 37.06 89 ALA A O 1
ATOM 687 N N . ALA A 1 90 ? -6.163 20.109 1.198 1.00 36.31 90 ALA A N 1
ATOM 688 C CA . ALA A 1 90 ? -6.026 20.664 -0.148 1.00 36.31 90 ALA A CA 1
ATOM 689 C C . ALA A 1 90 ? -7.323 21.399 -0.489 1.00 36.31 90 ALA A C 1
ATOM 691 O O . ALA A 1 90 ? -8.395 20.835 -0.167 1.00 36.31 90 ALA A O 1
#

Radius of gyration: 24.8 Å; chains: 1; bounding box: 46×38×67 Å

Foldseek 3Di:
DDWDWDADPNDIDIDDDDDPDDCVPPPDPDDPPQVLLVVLLVLLVVLVPDPDDPVSVVSVVVSVVSQVVSQVVDDPPDDNDPPPPPPPDD

Sequence (90 aa):
MYQLCITIGGKKHCFPLPSLVDRQYIHKPPPPNFPQLDLAISVLDLVNAVPESDLSKELSQVATRFIQQVQKALPQGTEIVAEKAAAKAA